Protein AF-A0A7W1HIN3-F1 (afdb_monomer_lite)

pLDDT: mean 91.56, std 7.86, range [59.5, 97.31]

Foldseek 3Di:
DKDWDADPPQQKIKIKDKDKDAQCCDDPNRHGQRFIDIKIKMKIFGDDPNDGPDIDMDIPPVRRCCRSPVDPDDD

Secondary structure (DSSP, 8-state):
--EEEEETTTTEEEEEEEEEEE--S-BTTBPP---EEEEEEEEEEEEETTEEEEEEEEE-HHHHHHHHTSSPPP-

Radius of gyration: 15.52 Å; chains: 1; bounding box: 38×20×42 Å

Structure (mmCIF, N/CA/C/O backbone):
data_AF-A0A7W1HIN3-F1
#
_entry.id   AF-A0A7W1HIN3-F1
#
loop_
_atom_site.group_PDB
_atom_site.id
_atom_site.type_symbol
_atom_site.label_atom_id
_atom_site.label_alt_id
_atom_site.label_comp_id
_atom_site.label_asym_id
_atom_site.label_entity_id
_atom_site.label_seq_id
_atom_site.pdbx_PDB_ins_code
_atom_site.Cartn_x
_atom_site.Cartn_y
_atom_site.Cartn_z
_atom_site.occupancy
_atom_site.B_iso_or_equiv
_atom_site.auth_seq_id
_atom_site.auth_comp_id
_atom_site.auth_asym_id
_atom_site.auth_atom_id
_atom_site.pdbx_PDB_model_num
ATOM 1 N N . MET A 1 1 ? 11.787 3.528 8.442 1.00 59.50 1 MET A N 1
ATOM 2 C CA . MET A 1 1 ? 12.791 3.917 7.432 1.00 59.50 1 MET A CA 1
ATOM 3 C C . MET A 1 1 ? 12.336 3.311 6.122 1.00 59.50 1 MET A C 1
ATOM 5 O O . MET A 1 1 ? 12.166 2.098 6.081 1.00 59.50 1 MET A O 1
ATOM 9 N N . ASN A 1 2 ? 12.037 4.148 5.133 1.00 79.25 2 ASN A N 1
ATOM 10 C CA . ASN A 1 2 ? 11.741 3.686 3.778 1.00 79.25 2 ASN A CA 1
ATOM 11 C C . ASN A 1 2 ? 13.073 3.414 3.078 1.00 79.25 2 ASN A C 1
ATOM 13 O O . ASN A 1 2 ? 14.051 4.106 3.367 1.00 79.25 2 ASN A O 1
ATOM 17 N N . ASP A 1 3 ? 13.113 2.425 2.197 1.00 85.75 3 ASP A N 1
ATOM 18 C CA . ASP A 1 3 ? 14.333 2.041 1.487 1.00 85.75 3 ASP A CA 1
ATOM 19 C C . ASP A 1 3 ? 14.003 1.627 0.051 1.00 85.75 3 ASP A C 1
ATOM 21 O O . ASP A 1 3 ? 12.888 1.173 -0.225 1.00 85.75 3 ASP A O 1
ATOM 25 N N . ILE A 1 4 ? 14.954 1.839 -0.857 1.00 83.56 4 ILE A N 1
ATOM 26 C CA . ILE A 1 4 ? 14.822 1.550 -2.283 1.00 83.56 4 ILE A CA 1
ATOM 27 C C . ILE A 1 4 ? 16.038 0.738 -2.712 1.00 83.56 4 ILE A C 1
ATOM 29 O O . ILE A 1 4 ? 17.172 1.193 -2.568 1.00 83.56 4 ILE A O 1
ATOM 33 N N . SER A 1 5 ? 15.795 -0.424 -3.307 1.00 81.88 5 SER A N 1
ATOM 34 C CA . SER A 1 5 ? 16.821 -1.249 -3.938 1.00 81.88 5 SER A CA 1
ATOM 35 C C . SER A 1 5 ? 16.491 -1.481 -5.409 1.00 81.88 5 SER A C 1
ATOM 37 O O . SER A 1 5 ? 15.328 -1.483 -5.810 1.00 81.88 5 SER A O 1
ATOM 39 N N . SER A 1 6 ? 17.514 -1.654 -6.240 1.00 83.31 6 SER A N 1
ATOM 40 C CA . SER A 1 6 ? 17.364 -1.954 -7.665 1.00 83.31 6 SER A CA 1
ATOM 41 C C . SER A 1 6 ? 18.224 -3.147 -8.054 1.00 83.31 6 SER A C 1
ATOM 43 O O . SER A 1 6 ? 19.303 -3.332 -7.494 1.00 83.31 6 SER A O 1
ATOM 45 N N . SER A 1 7 ? 17.771 -3.932 -9.030 1.00 76.50 7 SER A N 1
ATOM 46 C CA . SER A 1 7 ? 18.571 -4.984 -9.664 1.00 76.50 7 SER A CA 1
ATOM 47 C C . SER A 1 7 ? 18.899 -4.598 -11.106 1.00 76.50 7 SER A C 1
ATOM 49 O O . SER A 1 7 ? 17.980 -4.349 -11.892 1.00 76.50 7 SER A O 1
ATOM 51 N N . ASP A 1 8 ? 20.184 -4.590 -11.459 1.00 69.12 8 ASP A N 1
ATOM 52 C CA . ASP A 1 8 ? 20.668 -4.156 -12.777 1.00 69.12 8 ASP A CA 1
ATOM 53 C C . ASP A 1 8 ? 20.224 -5.054 -13.949 1.00 69.12 8 ASP A C 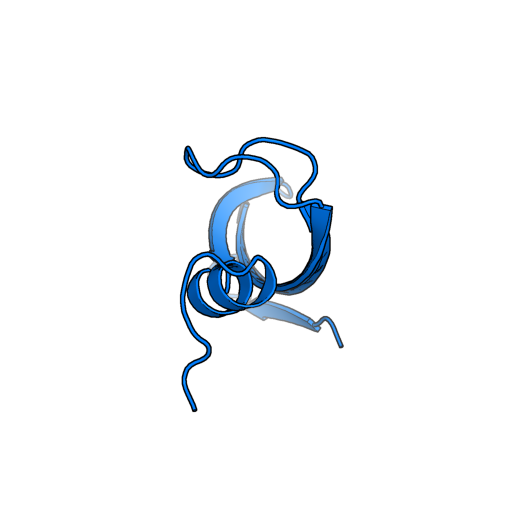1
ATOM 55 O O . ASP A 1 8 ? 20.099 -4.556 -15.064 1.00 69.12 8 ASP A O 1
ATOM 59 N N . ASP A 1 9 ? 19.950 -6.344 -13.717 1.00 70.75 9 ASP A N 1
ATOM 60 C CA . ASP A 1 9 ? 19.730 -7.325 -14.801 1.00 70.75 9 ASP A CA 1
ATOM 61 C C . ASP A 1 9 ? 18.342 -7.204 -15.472 1.00 70.75 9 ASP A C 1
ATOM 63 O O . ASP A 1 9 ? 18.221 -7.313 -16.690 1.00 70.75 9 ASP A O 1
ATOM 67 N N . ASP A 1 10 ? 17.295 -6.890 -14.697 1.00 77.38 10 ASP A N 1
ATOM 68 C CA . ASP A 1 10 ? 15.894 -6.868 -15.168 1.00 77.38 10 ASP A CA 1
ATOM 69 C C . ASP A 1 10 ? 15.221 -5.483 -15.101 1.00 77.38 10 ASP A C 1
ATOM 71 O O . ASP A 1 10 ? 14.027 -5.341 -15.395 1.00 77.38 10 ASP A O 1
ATOM 75 N N . GLY A 1 11 ? 15.957 -4.445 -14.684 1.00 90.31 11 GLY A N 1
ATOM 76 C CA . GLY A 1 11 ? 15.406 -3.099 -14.493 1.00 90.31 11 GLY A CA 1
ATOM 77 C C . GLY A 1 11 ? 14.346 -3.033 -13.389 1.00 90.31 11 GLY A C 1
ATOM 78 O O . GLY A 1 11 ? 13.421 -2.225 -13.467 1.00 90.31 11 GLY A O 1
ATOM 79 N N . MET A 1 12 ? 14.438 -3.899 -12.379 1.00 94.19 12 MET A N 1
ATOM 80 C CA . MET A 1 12 ? 13.494 -3.927 -11.262 1.00 94.19 12 MET A CA 1
ATOM 81 C C . MET A 1 12 ? 13.940 -2.980 -10.148 1.00 94.19 12 MET A C 1
ATOM 83 O O . MET A 1 12 ? 15.116 -2.936 -9.787 1.00 94.19 12 MET A O 1
ATOM 87 N N . VAL A 1 13 ? 12.984 -2.257 -9.573 1.00 94.44 13 VAL A N 1
ATOM 88 C CA . VAL A 1 13 ? 13.160 -1.361 -8.427 1.00 94.44 13 VAL A CA 1
ATOM 89 C C . VAL A 1 13 ? 12.177 -1.776 -7.341 1.00 94.44 13 VAL A C 1
ATOM 91 O O . VAL A 1 13 ? 10.970 -1.700 -7.547 1.00 94.44 13 VAL A O 1
ATOM 94 N N . ALA A 1 14 ? 12.674 -2.205 -6.187 1.00 94.75 14 ALA A N 1
ATOM 95 C CA . ALA A 1 14 ? 11.867 -2.496 -5.013 1.00 94.75 14 ALA A CA 1
ATOM 96 C C . ALA A 1 14 ? 11.900 -1.309 -4.045 1.00 94.75 14 ALA A C 1
ATOM 98 O O . ALA A 1 14 ? 12.960 -0.783 -3.716 1.00 94.75 14 ALA A O 1
ATOM 99 N N . VAL A 1 15 ? 10.731 -0.905 -3.562 1.00 95.31 15 VAL A N 1
ATOM 100 C CA . VAL A 1 15 ? 10.536 0.200 -2.626 1.00 95.31 15 VAL A CA 1
ATOM 101 C C . VAL A 1 15 ? 9.812 -0.341 -1.407 1.00 95.31 15 VAL A C 1
ATOM 103 O O . VAL A 1 15 ? 8.673 -0.790 -1.514 1.00 95.31 15 VAL A O 1
ATOM 106 N N . ARG A 1 16 ? 10.441 -0.265 -0.235 1.00 95.19 16 ARG A N 1
ATOM 107 C CA . ARG A 1 16 ? 9.758 -0.462 1.045 1.00 95.19 16 ARG A CA 1
ATOM 108 C C . ARG A 1 16 ? 9.292 0.888 1.564 1.00 95.19 16 ARG A C 1
ATOM 110 O O . ARG A 1 16 ? 10.108 1.792 1.751 1.00 95.19 16 ARG A O 1
ATOM 117 N N . TRP A 1 17 ? 8.004 1.003 1.857 1.00 94.38 17 TRP A N 1
ATOM 118 C CA . TRP A 1 17 ? 7.413 2.236 2.360 1.00 94.38 17 TRP A CA 1
ATOM 119 C C . TRP A 1 17 ? 6.399 1.989 3.479 1.00 94.38 17 TRP A C 1
ATOM 121 O O . TRP A 1 17 ? 5.891 0.883 3.660 1.00 94.38 17 TRP A O 1
ATOM 131 N N . THR A 1 18 ? 6.129 3.038 4.256 1.00 95.44 18 THR A N 1
ATOM 132 C CA . THR A 1 18 ? 5.050 3.079 5.248 1.00 95.44 18 THR A CA 1
ATOM 133 C C . THR A 1 18 ? 4.094 4.214 4.898 1.00 95.44 18 THR A C 1
ATOM 135 O O . THR A 1 18 ? 4.530 5.355 4.740 1.00 95.44 18 THR A O 1
ATOM 138 N N . GLY A 1 19 ? 2.808 3.898 4.756 1.00 93.44 19 GLY A N 1
ATOM 139 C CA . GLY A 1 19 ? 1.731 4.865 4.563 1.00 93.44 19 GLY A CA 1
ATOM 140 C C . GLY A 1 19 ? 0.997 5.120 5.869 1.00 93.44 19 GLY A C 1
ATOM 141 O O . GLY A 1 19 ? 0.695 4.180 6.598 1.00 93.44 19 GLY A O 1
ATOM 142 N N . THR A 1 20 ? 0.696 6.382 6.155 1.00 94.94 20 THR A N 1
ATOM 143 C CA . THR A 1 20 ? -0.046 6.783 7.353 1.00 94.94 20 THR A CA 1
ATOM 144 C C . THR A 1 20 ? -1.369 7.411 6.935 1.00 94.94 20 THR A C 1
ATOM 146 O O . THR A 1 20 ? -1.436 8.144 5.945 1.00 94.94 20 THR A O 1
ATOM 149 N N . GLY A 1 21 ? -2.449 7.099 7.647 1.00 94.00 21 GLY A N 1
ATOM 150 C CA . GLY A 1 21 ? -3.775 7.574 7.261 1.00 94.00 21 GLY A CA 1
ATOM 151 C C . GLY A 1 21 ? -4.839 7.382 8.329 1.00 94.00 21 GLY A C 1
ATOM 152 O O . GLY A 1 21 ? -4.604 6.764 9.365 1.00 94.00 21 GLY A O 1
ATOM 153 N N . GLU A 1 22 ? -6.018 7.934 8.057 1.00 97.12 22 GLU A N 1
ATOM 154 C CA . GLU A 1 22 ? -7.234 7.740 8.843 1.00 97.12 22 GLU A CA 1
ATOM 155 C C . GLU A 1 22 ? -8.306 7.111 7.951 1.00 97.12 22 GLU A C 1
ATOM 157 O O . GLU A 1 22 ? -8.523 7.548 6.818 1.00 97.12 22 GLU A O 1
ATOM 162 N N . HIS A 1 23 ? -8.977 6.074 8.449 1.00 96.31 23 HIS A N 1
ATOM 163 C CA . HIS A 1 23 ? -10.005 5.351 7.708 1.00 96.31 23 HIS A CA 1
ATOM 164 C C . HIS A 1 23 ? -11.326 6.137 7.682 1.00 96.31 23 HIS A C 1
ATOM 166 O O . HIS A 1 23 ? -12.241 5.888 8.470 1.00 96.31 23 HIS A O 1
ATOM 172 N N . VAL A 1 24 ? -11.388 7.121 6.783 1.00 97.31 24 VAL A N 1
ATOM 173 C CA . VAL A 1 24 ? -12.506 8.073 6.632 1.00 97.31 24 VAL A CA 1
ATOM 174 C C . VAL A 1 24 ? -13.424 7.779 5.441 1.00 97.31 24 VAL A C 1
ATOM 176 O O . VAL A 1 24 ? -14.490 8.379 5.331 1.00 97.31 24 VAL A O 1
ATOM 179 N N . GLY A 1 25 ? -13.031 6.862 4.556 1.00 94.81 25 GLY A N 1
ATOM 180 C CA . GLY A 1 25 ? -13.835 6.377 3.431 1.00 94.81 25 GLY A CA 1
ATOM 181 C C . GLY A 1 25 ? -14.037 4.868 3.502 1.00 94.81 25 GLY A C 1
ATOM 182 O O . GLY A 1 25 ? -13.435 4.215 4.343 1.00 94.81 25 GLY A O 1
ATOM 183 N N . GLU A 1 26 ? -14.877 4.319 2.627 1.00 95.81 26 GLU A N 1
ATOM 184 C CA . GLU A 1 26 ? -15.045 2.868 2.524 1.00 95.81 26 GLU A CA 1
ATOM 185 C C . GLU A 1 26 ? -13.769 2.206 1.979 1.00 95.81 26 GLU A C 1
ATOM 187 O O . GLU A 1 26 ? -13.208 2.653 0.976 1.00 95.81 26 GLU A O 1
ATOM 192 N N . LEU A 1 27 ? -13.335 1.117 2.616 1.00 90.88 27 LEU A N 1
ATOM 193 C CA . LEU A 1 27 ? -12.190 0.311 2.198 1.00 90.88 27 LEU A CA 1
ATOM 194 C C . LEU A 1 27 ? -12.629 -1.142 1.997 1.00 90.88 27 LEU A C 1
ATOM 196 O O . LEU A 1 27 ? -12.939 -1.819 2.966 1.00 90.88 27 LEU A O 1
ATOM 200 N N . ASN A 1 28 ? -12.631 -1.659 0.764 1.00 88.38 28 ASN A N 1
ATOM 201 C CA . ASN A 1 28 ? -13.018 -3.054 0.475 1.00 88.38 28 ASN A CA 1
ATOM 202 C C . ASN A 1 28 ? -14.368 -3.463 1.111 1.00 88.38 28 ASN A C 1
ATOM 204 O O . ASN A 1 28 ? -14.458 -4.504 1.761 1.00 88.38 28 ASN A O 1
ATOM 208 N N . ALA A 1 29 ? -15.407 -2.634 0.946 1.00 93.81 29 ALA A N 1
ATOM 209 C CA . ALA A 1 29 ? -16.724 -2.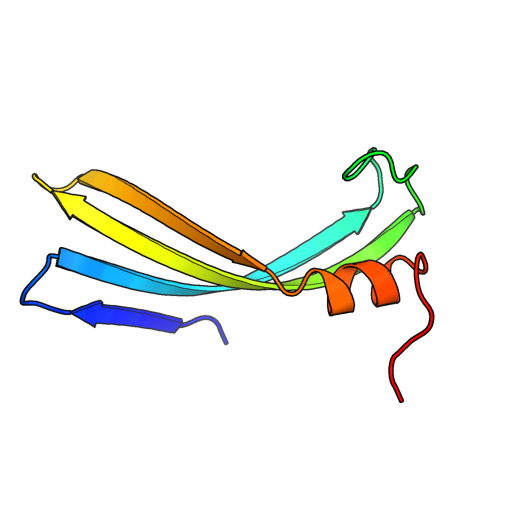794 1.579 1.00 93.81 29 ALA A CA 1
ATOM 210 C C . ALA A 1 29 ? -16.735 -2.717 3.124 1.00 93.81 29 ALA A C 1
ATOM 212 O O . ALA A 1 29 ? -17.735 -3.055 3.758 1.00 93.81 29 ALA A O 1
ATOM 213 N N . ILE A 1 30 ? -15.651 -2.244 3.744 1.00 94.94 30 ILE A N 1
ATOM 214 C CA . ILE A 1 30 ? -15.582 -1.938 5.174 1.00 94.94 30 ILE A CA 1
ATOM 215 C C . ILE A 1 30 ? -15.958 -0.460 5.353 1.00 94.94 30 ILE A C 1
ATOM 217 O O . ILE A 1 30 ? -15.268 0.405 4.805 1.00 94.94 30 ILE A O 1
ATOM 221 N N . PRO A 1 31 ? -17.021 -0.142 6.114 1.00 96.38 31 PRO A N 1
ATOM 222 C CA . PRO A 1 31 ? -17.402 1.238 6.400 1.00 96.38 31 PRO A CA 1
ATOM 223 C C . PRO A 1 31 ? -16.294 2.006 7.138 1.00 96.38 31 PRO A C 1
ATOM 225 O O . PRO A 1 31 ? -15.548 1.396 7.910 1.00 96.38 31 PRO A O 1
ATOM 228 N N . PRO A 1 32 ? -16.215 3.340 6.980 1.00 97.12 32 PRO A N 1
ATOM 229 C CA . PRO A 1 32 ? -15.200 4.152 7.643 1.00 97.12 32 PRO A CA 1
ATOM 230 C C . PRO A 1 32 ? -15.278 4.009 9.165 1.00 97.12 32 PRO A C 1
ATOM 232 O O . PRO A 1 32 ? -16.357 4.070 9.757 1.00 97.12 32 PRO A O 1
ATOM 235 N N . THR A 1 33 ? -14.124 3.840 9.810 1.00 97.00 33 THR A N 1
ATOM 236 C CA . THR A 1 33 ? -14.033 3.632 11.267 1.00 97.00 33 THR A CA 1
ATOM 237 C C . THR A 1 33 ? -13.491 4.845 12.019 1.00 97.00 33 THR A C 1
ATOM 239 O O . THR A 1 33 ? -13.544 4.861 13.248 1.00 97.00 33 THR A O 1
ATOM 242 N N . GLY A 1 34 ? -12.945 5.845 11.314 1.00 96.81 34 GLY A N 1
ATOM 243 C CA . GLY A 1 34 ? -12.309 7.027 11.913 1.00 96.81 34 GLY A CA 1
ATOM 244 C C . GLY A 1 34 ? -11.019 6.717 12.682 1.00 96.81 34 GLY A C 1
ATOM 245 O O . GLY A 1 34 ? -10.527 7.544 13.445 1.00 96.81 34 GLY A O 1
ATOM 246 N N . LYS A 1 35 ? -10.473 5.503 12.536 1.00 97.00 35 LYS A N 1
ATOM 247 C CA . LYS A 1 35 ? -9.231 5.104 13.202 1.00 97.00 35 LYS A CA 1
ATOM 248 C C . LYS A 1 35 ? -8.024 5.438 12.344 1.00 97.00 35 LYS A C 1
ATOM 250 O O . LYS A 1 35 ? -8.075 5.345 11.117 1.00 97.00 35 LYS A O 1
ATOM 255 N N . LYS A 1 36 ? -6.931 5.789 13.017 1.00 96.62 36 LYS A N 1
ATOM 256 C CA . LYS A 1 36 ? -5.619 5.964 12.396 1.00 96.62 36 LYS A CA 1
ATOM 257 C C . LYS A 1 36 ? -4.948 4.615 12.179 1.00 96.62 36 LYS A C 1
ATOM 259 O O . LYS A 1 36 ? -5.146 3.699 12.976 1.00 96.62 36 LYS A O 1
ATOM 264 N N . SER A 1 37 ? -4.141 4.529 11.133 1.00 95.38 37 SER A N 1
ATOM 265 C CA . SER A 1 37 ? -3.346 3.349 10.819 1.00 95.38 37 SER A CA 1
ATOM 266 C C . SER A 1 37 ? -2.017 3.717 10.172 1.00 95.38 37 SER A C 1
ATOM 268 O O . SER A 1 37 ? -1.959 4.637 9.349 1.00 95.38 37 SER A O 1
ATOM 270 N N . ASP A 1 38 ? -0.998 2.924 10.472 1.00 95.81 38 ASP A N 1
ATOM 271 C CA . ASP A 1 38 ? 0.286 2.884 9.786 1.00 95.81 38 ASP A CA 1
ATOM 272 C C . ASP A 1 38 ? 0.393 1.550 9.029 1.00 95.81 38 AS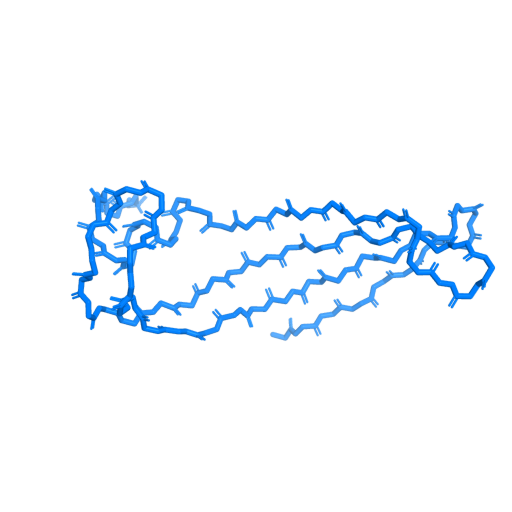P A C 1
ATOM 274 O O . ASP A 1 38 ? 0.369 0.474 9.629 1.00 95.81 38 ASP A O 1
ATOM 278 N N . VAL A 1 39 ? 0.495 1.603 7.701 1.00 94.69 39 VAL A N 1
ATOM 279 C CA . VAL A 1 39 ? 0.527 0.421 6.829 1.00 94.69 39 VAL A CA 1
ATOM 280 C C . VAL A 1 39 ? 1.905 0.290 6.208 1.00 94.69 39 VAL A C 1
ATOM 282 O O . VAL A 1 39 ? 2.360 1.181 5.493 1.00 94.69 39 VAL A O 1
ATOM 285 N N . SER A 1 40 ? 2.575 -0.830 6.468 1.00 95.06 40 SER A N 1
ATOM 286 C CA . SER A 1 40 ? 3.821 -1.171 5.781 1.00 95.06 40 SER A CA 1
ATOM 287 C C . SER A 1 40 ? 3.528 -1.839 4.443 1.00 95.06 40 SER A C 1
ATOM 289 O O . SER A 1 40 ? 2.635 -2.680 4.342 1.00 95.06 40 SER A O 1
ATOM 291 N N . ALA A 1 41 ? 4.306 -1.491 3.426 1.00 95.44 41 ALA A N 1
ATOM 292 C CA . ALA A 1 41 ? 4.135 -2.006 2.081 1.00 95.44 41 ALA A CA 1
ATOM 293 C C . ALA A 1 41 ? 5.469 -2.142 1.341 1.00 95.44 41 ALA A C 1
ATOM 295 O O . ALA A 1 41 ? 6.480 -1.514 1.682 1.00 95.44 41 ALA A O 1
ATOM 296 N N . ILE A 1 42 ? 5.454 -2.993 0.320 1.00 96.75 42 ILE A N 1
ATOM 297 C CA . ILE A 1 42 ? 6.517 -3.120 -0.670 1.00 96.75 42 ILE A CA 1
ATOM 298 C C . ILE A 1 42 ? 5.890 -2.948 -2.049 1.00 96.75 42 ILE A C 1
ATOM 300 O O . ILE A 1 42 ? 4.909 -3.621 -2.369 1.00 96.75 42 ILE A O 1
ATOM 304 N N . SER A 1 43 ? 6.493 -2.092 -2.866 1.00 96.06 43 SER A N 1
ATOM 305 C CA . SER A 1 43 ? 6.173 -1.947 -4.286 1.00 96.06 43 SER A CA 1
ATOM 306 C C . SER A 1 43 ? 7.384 -2.362 -5.112 1.00 96.06 43 SER A C 1
ATOM 308 O O . SER A 1 43 ? 8.508 -1.969 -4.815 1.00 96.06 43 SER A O 1
ATOM 310 N N . ILE A 1 44 ? 7.172 -3.174 -6.140 1.00 96.00 44 ILE A N 1
ATOM 311 C CA . ILE A 1 44 ? 8.186 -3.571 -7.115 1.00 96.00 44 ILE A CA 1
ATOM 312 C C . ILE A 1 44 ? 7.787 -2.953 -8.447 1.00 96.00 44 ILE A C 1
ATOM 314 O O . ILE A 1 44 ? 6.691 -3.203 -8.946 1.00 96.00 44 ILE A O 1
ATOM 318 N N . HIS A 1 45 ? 8.677 -2.162 -9.027 1.00 96.06 45 HIS A N 1
ATOM 319 C CA . HIS A 1 45 ? 8.495 -1.513 -10.314 1.00 96.06 45 HIS A CA 1
ATOM 320 C C . HIS A 1 45 ? 9.444 -2.127 -11.333 1.00 96.06 45 HIS A C 1
ATOM 322 O O . HIS A 1 45 ? 10.651 -2.161 -11.109 1.00 96.06 45 HIS A O 1
ATOM 328 N N . ARG A 1 46 ? 8.918 -2.562 -12.477 1.00 95.12 46 ARG A N 1
ATOM 329 C CA . ARG A 1 46 ? 9.746 -2.867 -13.647 1.00 95.12 46 ARG A CA 1
ATOM 330 C C . ARG A 1 46 ? 9.919 -1.603 -14.470 1.00 95.12 46 ARG A C 1
ATOM 332 O O . ARG A 1 46 ? 8.924 -1.010 -14.888 1.00 95.12 46 ARG A O 1
ATOM 339 N N . MET A 1 47 ? 11.157 -1.232 -14.752 1.00 93.81 47 MET A N 1
ATOM 340 C CA . MET A 1 47 ? 11.505 -0.075 -15.566 1.00 93.81 47 MET A CA 1
ATOM 341 C C . MET A 1 47 ? 11.775 -0.499 -17.015 1.00 93.81 47 MET A C 1
ATOM 343 O O . MET A 1 47 ? 12.496 -1.461 -17.264 1.00 93.81 47 MET A O 1
ATOM 347 N N . ALA A 1 48 ? 11.217 0.230 -17.980 1.00 93.00 48 ALA A N 1
ATOM 348 C CA . ALA A 1 48 ? 11.547 0.115 -19.401 1.00 93.00 48 ALA A CA 1
ATOM 349 C C . A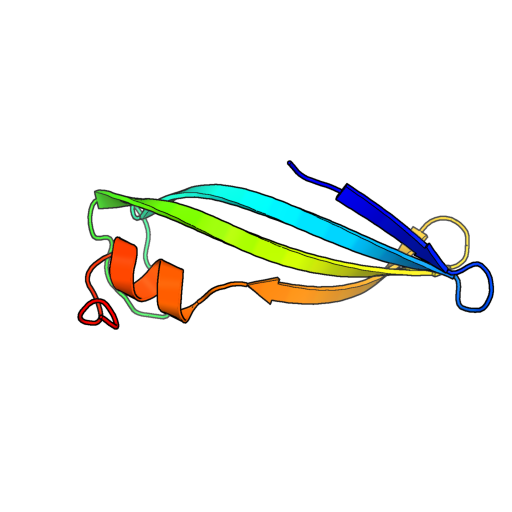LA A 1 48 ? 11.517 1.507 -20.043 1.00 93.00 48 ALA A C 1
ATOM 351 O O . ALA A 1 48 ? 10.619 2.300 -19.756 1.00 93.00 48 ALA A O 1
ATOM 352 N N . ASP A 1 49 ? 12.514 1.824 -20.872 1.00 92.25 49 ASP A N 1
ATOM 353 C CA . ASP A 1 49 ? 12.630 3.114 -21.572 1.00 92.25 49 ASP A CA 1
ATOM 354 C C . ASP A 1 49 ? 12.495 4.340 -20.644 1.00 92.25 49 ASP A C 1
ATOM 356 O O . ASP A 1 49 ? 11.852 5.341 -20.969 1.00 92.25 49 ASP A O 1
ATOM 360 N N . GLY A 1 50 ? 13.071 4.243 -19.440 1.00 90.06 50 GLY A N 1
ATOM 361 C CA . GLY A 1 50 ? 13.020 5.299 -18.423 1.00 90.06 50 GLY A CA 1
ATOM 362 C C . GLY A 1 50 ? 11.649 5.497 -17.761 1.00 90.06 50 GLY A C 1
ATOM 363 O O . GLY A 1 50 ? 11.442 6.510 -17.094 1.00 90.06 50 GLY A O 1
ATOM 364 N N . LYS A 1 51 ? 10.706 4.563 -17.934 1.00 93.75 51 LYS A N 1
ATOM 365 C CA . LYS A 1 51 ? 9.345 4.615 -17.374 1.00 93.75 51 LYS A CA 1
ATOM 366 C C . LYS A 1 51 ? 9.011 3.344 -16.599 1.00 93.75 51 LYS A C 1
ATOM 368 O O . LYS A 1 51 ? 9.604 2.295 -16.830 1.00 93.75 51 LYS A O 1
ATOM 373 N N . ILE A 1 52 ? 8.017 3.429 -15.716 1.00 95.25 52 ILE A N 1
ATOM 374 C CA . ILE A 1 52 ? 7.445 2.256 -15.047 1.00 95.25 52 ILE A CA 1
ATOM 375 C C . ILE A 1 52 ? 6.587 1.499 -16.065 1.00 95.25 52 ILE A C 1
ATOM 377 O O . ILE A 1 52 ? 5.565 2.005 -16.526 1.00 95.25 52 ILE A O 1
ATOM 381 N N . ALA A 1 53 ? 7.016 0.293 -16.420 1.00 95.69 53 ALA A N 1
ATOM 382 C CA . ALA A 1 53 ? 6.301 -0.610 -17.314 1.00 95.69 53 ALA A CA 1
ATOM 383 C C . ALA A 1 53 ? 5.285 -1.483 -16.565 1.00 95.69 53 ALA A C 1
ATOM 385 O O . ALA A 1 53 ? 4.264 -1.864 -17.131 1.00 95.69 53 ALA A O 1
ATOM 386 N N . ALA A 1 54 ? 5.571 -1.814 -15.304 1.00 95.94 54 ALA A N 1
ATOM 387 C CA . ALA A 1 54 ? 4.685 -2.583 -14.439 1.00 95.94 54 ALA A CA 1
ATOM 388 C C . ALA A 1 54 ? 4.961 -2.273 -12.967 1.00 95.94 54 ALA A C 1
ATOM 390 O O . ALA A 1 54 ? 6.096 -1.960 -12.601 1.00 95.94 54 ALA A O 1
ATOM 391 N N . THR A 1 55 ? 3.927 -2.416 -12.141 1.00 96.50 55 THR A N 1
ATOM 392 C CA . THR A 1 55 ? 4.008 -2.299 -10.686 1.00 96.50 55 THR A CA 1
ATOM 393 C C . THR A 1 55 ? 3.311 -3.495 -10.050 1.00 96.50 55 THR A C 1
ATOM 395 O O . THR A 1 55 ? 2.195 -3.839 -10.440 1.00 96.50 55 THR A O 1
ATOM 398 N N . TRP A 1 56 ? 3.953 -4.090 -9.050 1.00 97.25 56 TRP A N 1
ATOM 399 C CA . TRP A 1 56 ? 3.360 -5.069 -8.144 1.00 97.25 56 TRP A CA 1
ATOM 400 C C . TRP A 1 56 ? 3.489 -4.553 -6.723 1.00 97.25 56 TRP A C 1
ATOM 402 O O . TRP A 1 56 ? 4.558 -4.086 -6.342 1.00 97.25 56 TRP A O 1
ATOM 412 N N . GLU A 1 57 ? 2.423 -4.643 -5.936 1.00 95.50 57 GLU A N 1
ATOM 413 C CA . GLU A 1 57 ? 2.416 -4.126 -4.570 1.00 95.50 57 GLU A CA 1
ATOM 414 C C . GLU A 1 57 ? 1.872 -5.167 -3.604 1.00 95.50 57 GLU A C 1
ATOM 416 O O . GLU A 1 57 ? 0.947 -5.917 -3.920 1.00 95.50 57 GLU A O 1
ATOM 421 N N . VAL A 1 58 ? 2.451 -5.192 -2.409 1.00 95.44 58 VAL A N 1
ATOM 422 C CA . VAL A 1 58 ? 1.954 -5.964 -1.276 1.00 95.44 58 VAL A CA 1
ATOM 423 C C . VAL A 1 58 ? 1.925 -5.068 -0.053 1.00 95.44 58 VAL A C 1
ATOM 425 O O . VAL A 1 58 ? 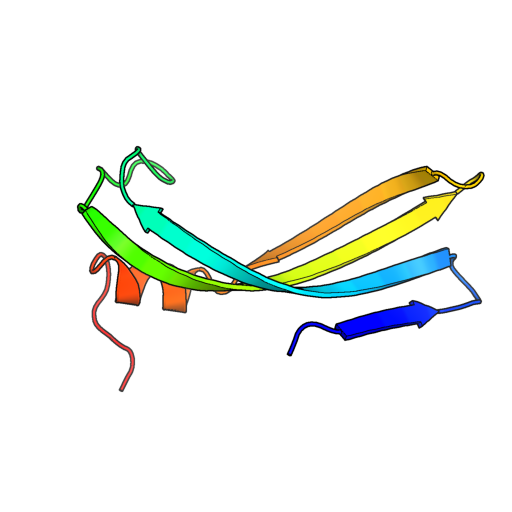2.906 -4.393 0.263 1.00 95.44 58 VAL A O 1
ATOM 428 N N . TRP A 1 59 ? 0.779 -5.033 0.616 1.00 94.12 59 TRP A N 1
ATOM 429 C CA . TRP A 1 59 ? 0.557 -4.233 1.815 1.00 94.12 59 TRP A CA 1
ATOM 430 C C . TRP A 1 59 ? 0.261 -5.165 2.985 1.00 94.12 59 TRP A C 1
ATOM 432 O O . TRP A 1 59 ? -0.348 -6.224 2.795 1.00 94.12 59 TRP A O 1
ATOM 442 N N . ASP A 1 60 ? 0.635 -4.749 4.192 1.00 94.44 60 ASP A N 1
ATOM 443 C CA . ASP A 1 60 ? 0.249 -5.409 5.439 1.00 94.44 60 ASP A CA 1
ATOM 444 C C . ASP A 1 60 ? -1.251 -5.216 5.717 1.00 94.44 60 ASP A C 1
ATOM 446 O O . ASP A 1 60 ? -1.685 -4.429 6.558 1.00 94.44 60 ASP A O 1
ATOM 450 N N . THR A 1 61 ? -2.062 -5.915 4.927 1.00 93.44 61 THR A N 1
ATOM 451 C CA . THR A 1 61 ? -3.520 -5.889 5.019 1.00 93.44 61 THR A CA 1
ATOM 452 C C . THR A 1 61 ? -4.006 -6.451 6.357 1.00 93.44 61 THR A C 1
ATOM 454 O O . THR A 1 61 ? -4.873 -5.815 6.953 1.00 93.44 61 THR A O 1
ATOM 457 N N . PRO A 1 62 ? -3.475 -7.578 6.880 1.00 93.44 62 PRO A N 1
ATOM 458 C CA . PRO A 1 62 ? -3.845 -8.050 8.213 1.00 93.44 62 PRO A CA 1
ATOM 459 C C . PRO A 1 62 ? -3.589 -6.993 9.296 1.00 93.44 62 PRO A C 1
ATOM 461 O O . PRO A 1 62 ? -4.521 -6.640 10.018 1.00 93.44 62 PRO A O 1
ATOM 464 N N . GLY A 1 63 ? -2.388 -6.402 9.338 1.00 94.19 63 GLY A N 1
ATOM 465 C CA . GLY A 1 63 ? -2.053 -5.356 10.305 1.00 94.19 63 GLY A CA 1
ATOM 466 C C . GLY A 1 63 ? -2.904 -4.092 10.148 1.00 94.19 63 GLY A C 1
ATOM 467 O O . GLY A 1 63 ? -3.273 -3.465 11.142 1.00 94.19 63 GLY A O 1
ATOM 468 N N . LEU A 1 64 ? -3.287 -3.726 8.920 1.00 94.88 64 LEU A N 1
ATOM 469 C CA . LEU A 1 64 ? -4.252 -2.650 8.680 1.00 94.88 64 LEU A CA 1
ATOM 470 C C . LEU A 1 64 ? -5.621 -2.982 9.287 1.00 94.88 64 LEU A C 1
ATOM 472 O O . LEU A 1 64 ? -6.162 -2.169 10.034 1.00 94.88 64 LEU A O 1
ATOM 476 N N . LEU A 1 65 ? -6.177 -4.160 8.983 1.00 95.12 65 LEU A N 1
ATOM 477 C CA . LEU A 1 65 ? -7.499 -4.588 9.455 1.00 95.12 65 LEU A CA 1
ATOM 478 C C . LEU A 1 65 ? -7.576 -4.653 10.986 1.00 95.12 65 LEU A C 1
ATOM 480 O O . LEU A 1 65 ? -8.609 -4.293 11.556 1.00 95.12 65 LEU A O 1
ATOM 484 N N . GLU A 1 66 ? -6.495 -5.058 11.651 1.00 95.38 66 GLU A N 1
ATOM 485 C CA . GLU A 1 66 ? -6.365 -5.003 13.110 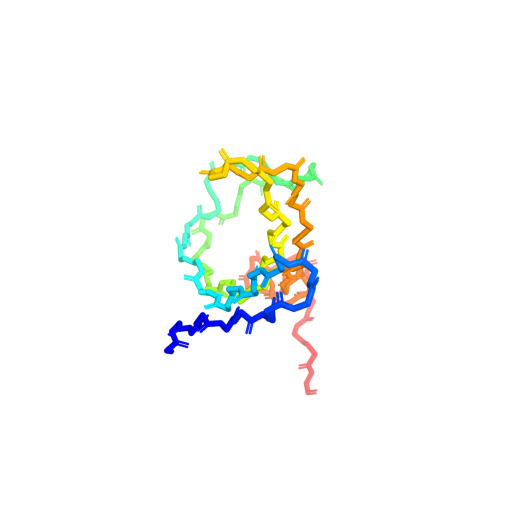1.00 95.38 66 GLU A CA 1
ATOM 486 C C . GLU A 1 66 ? -6.428 -3.560 13.629 1.00 95.38 66 GLU A C 1
ATOM 488 O O . GLU A 1 66 ? -7.235 -3.246 14.507 1.00 95.38 66 GLU A O 1
ATOM 493 N N . GLN A 1 67 ? -5.640 -2.649 13.046 1.00 95.88 67 GLN A N 1
ATOM 494 C CA . GLN A 1 67 ? -5.587 -1.241 13.462 1.00 95.88 67 GLN A CA 1
ATOM 495 C C . GLN A 1 67 ? -6.934 -0.526 13.282 1.00 95.88 67 GLN A C 1
ATOM 497 O O . GLN A 1 67 ? -7.361 0.238 14.155 1.00 95.88 67 GLN A O 1
ATOM 502 N N . ILE A 1 68 ? -7.660 -0.813 12.195 1.00 95.94 68 ILE A N 1
ATOM 503 C CA . ILE A 1 68 ? -9.003 -0.255 11.981 1.00 95.94 68 ILE A CA 1
ATOM 504 C C . ILE A 1 68 ? -10.100 -1.013 12.754 1.00 95.94 68 ILE A C 1
ATOM 506 O O . ILE A 1 68 ? -11.225 -0.522 12.864 1.00 95.94 68 ILE A O 1
ATOM 510 N N . GLY A 1 69 ? -9.762 -2.127 13.411 1.00 94.31 69 GLY A N 1
ATOM 511 C CA . GLY A 1 69 ? -10.618 -2.898 14.320 1.00 94.31 69 GLY A CA 1
ATOM 512 C C . GLY A 1 69 ? -11.658 -3.780 13.640 1.00 94.31 69 GLY A C 1
ATOM 513 O O . GLY A 1 69 ? -12.738 -3.967 14.193 1.00 94.31 69 GLY A O 1
ATOM 514 N N . VAL A 1 70 ? -11.347 -4.280 12.448 1.00 94.88 70 VAL A N 1
ATOM 515 C CA . VAL A 1 70 ? -12.182 -5.239 11.707 1.00 94.88 70 VAL A CA 1
ATOM 516 C C . VAL A 1 70 ? -11.927 -6.662 12.192 1.00 94.88 70 VAL A C 1
ATOM 518 O O . VAL A 1 70 ? -12.850 -7.471 12.261 1.00 94.88 70 VAL A O 1
ATOM 521 N N . VAL A 1 71 ? -10.681 -6.955 12.564 1.00 93.12 71 VAL A N 1
ATOM 522 C CA . VAL A 1 71 ? -10.268 -8.227 13.161 1.00 93.12 71 VAL A CA 1
ATOM 523 C C . VAL A 1 71 ? -9.573 -7.973 14.497 1.00 93.12 71 VAL A C 1
ATOM 525 O O . VAL A 1 71 ? -9.097 -6.867 14.762 1.00 93.12 71 VAL A O 1
ATOM 528 N N . ALA A 1 72 ? -9.564 -8.980 15.369 1.00 88.56 72 ALA A N 1
ATOM 529 C CA . ALA A 1 72 ? -8.837 -8.906 16.632 1.00 88.56 72 ALA A CA 1
ATOM 530 C C . ALA A 1 72 ? -7.318 -8.946 16.379 1.00 88.56 72 ALA A C 1
ATOM 532 O O . ALA A 1 72 ? -6.906 -9.638 15.448 1.00 88.56 72 ALA A O 1
ATOM 533 N N . PRO A 1 73 ? -6.502 -8.261 17.203 1.00 84.50 73 PRO A N 1
ATOM 534 C CA . PRO A 1 73 ? -5.052 -8.317 17.075 1.00 84.50 73 PRO A CA 1
ATOM 535 C C . PRO A 1 73 ? -4.549 -9.750 17.253 1.00 84.50 73 PRO A C 1
ATOM 537 O O . PRO A 1 73 ? -4.953 -10.441 18.196 1.00 84.50 73 PRO A O 1
ATOM 540 N N . MET A 1 74 ? -3.664 -10.194 16.364 1.00 73.44 74 MET A N 1
ATOM 541 C CA . MET A 1 74 ? -2.908 -11.422 16.572 1.00 73.44 74 MET A CA 1
ATOM 542 C C . MET A 1 74 ? -1.880 -11.178 17.688 1.00 73.44 74 MET A C 1
ATOM 544 O O . MET A 1 74 ? -1.050 -10.275 17.596 1.00 73.44 74 MET A O 1
ATOM 548 N N . GLY A 1 75 ? -2.021 -11.928 18.786 1.00 67.19 75 GLY A N 1
ATOM 549 C CA . GLY A 1 75 ? -1.160 -11.829 19.972 1.00 67.19 75 GLY A CA 1
ATOM 550 C C . GLY A 1 75 ? 0.242 -12.389 19.781 1.00 67.19 75 GLY A C 1
ATOM 551 O O . GLY A 1 75 ? 0.461 -13.152 18.813 1.00 67.19 75 GLY A O 1
#

Sequence (75 aa):
MNDISSSDDDGMVAVRWTGTGEHVGELNAIPPTGKKSDVSAISIHRMADGKIAATWEVWDTPGLLEQIGVVAPMG